Protein AF-A0A348S0D8-F1 (afdb_monomer)

Sequence (87 aa):
MKTPVEKYRIVTYVAFIVTFVMSSSAVYASEFHDFVVSDTKFKAPVSWGKMKPASSMRKAQFAVSRDGITDKGEVVFFYFGPGGAGG

Secondary structure (DSSP, 8-state):
---HHHHHHHHHHHHHHHHHHHTT-------EEEEEETTEEEEEETTSEEE--SSTTEEEEEEE--TT--SPEEEEEE---TT----

Nearest PDB structures (foldseek):
  9cj2-assembly1_A  TM=5.243E-01  e=9.920E-01  Homo sapiens
  5r90-assembly1_A  TM=4.631E-01  e=1.122E+00  Mus musculus
  5nb8-assembly2_B  TM=3.095E-01  e=4.916E+00  Rattus norvegicus
  8fn2-assembly1_R  TM=2.786E-01  e=2.656E+00  Borreliella burgdorferi B31
  9dyg-assembly1_P  TM=2.465E-01  e=4.623E+00  Escherichia coli

pLDDT: mean 79.39, std 10.94, range [45.53, 93.12]

Structure (mmCIF, N/CA/C/O backbone):
data_AF-A0A348S0D8-F1
#
_entry.id   AF-A0A348S0D8-F1
#
loop_
_atom_site.group_PDB
_atom_site.id
_atom_site.type_symbol
_atom_site.label_atom_id
_atom_site.label_alt_id
_atom_site.label_comp_id
_atom_site.label_asym_id
_atom_site.label_entity_id
_atom_site.label_seq_id
_atom_site.pdbx_PDB_ins_code
_atom_site.Cartn_x
_atom_site.Cartn_y
_atom_site.Cartn_z
_atom_site.occupancy
_atom_site.B_iso_or_equiv
_atom_site.auth_seq_id
_atom_site.auth_comp_id
_atom_site.auth_asym_id
_atom_site.auth_atom_id
_atom_site.pdbx_PDB_model_num
ATOM 1 N N . MET A 1 1 ? -39.673 -2.451 48.735 1.00 60.47 1 MET A N 1
ATOM 2 C CA . MET A 1 1 ? -38.717 -1.390 49.124 1.00 60.47 1 MET A CA 1
ATOM 3 C C . MET A 1 1 ? -37.337 -2.039 49.168 1.00 60.47 1 MET A C 1
ATOM 5 O O . MET A 1 1 ? -37.128 -2.888 50.020 1.00 60.47 1 MET A O 1
ATOM 9 N N . LYS A 1 2 ? -36.461 -1.794 48.181 1.00 55.44 2 LYS A N 1
ATOM 10 C CA . LYS A 1 2 ? -35.146 -2.465 48.125 1.00 55.44 2 LYS A CA 1
ATOM 11 C C . LYS A 1 2 ? -34.249 -1.947 49.243 1.00 55.44 2 LYS A C 1
ATOM 13 O O . LYS A 1 2 ? -34.211 -0.734 49.469 1.00 55.44 2 LYS A O 1
ATOM 18 N N . THR A 1 3 ? -33.567 -2.851 49.939 1.00 72.31 3 THR A N 1
ATOM 19 C CA . THR A 1 3 ? -32.696 -2.485 51.062 1.00 72.31 3 THR A CA 1
ATOM 20 C C . THR A 1 3 ? -31.510 -1.648 50.558 1.00 72.31 3 THR A C 1
ATOM 22 O O . THR A 1 3 ? -31.124 -1.768 49.390 1.00 72.31 3 THR A O 1
ATOM 25 N N . PRO A 1 4 ? -30.918 -0.775 51.394 1.00 71.88 4 PRO A N 1
ATOM 26 C CA . PRO A 1 4 ? -29.835 0.117 50.973 1.00 71.88 4 PRO A CA 1
ATOM 27 C C . PRO A 1 4 ? -28.671 -0.635 50.313 1.00 71.88 4 PRO A C 1
ATOM 29 O O . PRO A 1 4 ? -28.181 -0.227 49.265 1.00 71.88 4 PRO A O 1
ATOM 32 N N . VAL A 1 5 ? -28.304 -1.796 50.864 1.00 73.19 5 VAL A N 1
ATOM 33 C CA . VAL A 1 5 ? -27.221 -2.663 50.371 1.00 73.19 5 VAL A CA 1
ATOM 34 C C . VAL A 1 5 ? -27.482 -3.171 48.947 1.00 73.19 5 VAL A C 1
ATOM 36 O O . VAL A 1 5 ? -26.566 -3.239 48.129 1.00 73.19 5 VAL A O 1
ATOM 39 N N . GLU A 1 6 ? -28.734 -3.487 48.616 1.00 73.31 6 GLU A N 1
ATOM 40 C CA . GLU A 1 6 ? -29.116 -3.964 47.285 1.00 73.31 6 GLU A CA 1
ATOM 41 C C . GLU A 1 6 ? -29.010 -2.850 46.232 1.00 73.31 6 GLU A C 1
ATOM 43 O O . GLU A 1 6 ? -28.563 -3.097 45.113 1.00 73.31 6 GLU A O 1
ATOM 48 N N . LYS A 1 7 ? -29.327 -1.600 46.602 1.00 69.62 7 LYS A N 1
ATOM 49 C CA . LYS A 1 7 ? -29.124 -0.435 45.725 1.00 69.62 7 LYS A CA 1
ATOM 50 C C . LYS A 1 7 ? -27.644 -0.197 45.427 1.00 69.62 7 LYS A C 1
ATOM 52 O O . LYS A 1 7 ? -27.306 -0.000 44.264 1.00 69.62 7 LYS A O 1
ATOM 57 N N . TYR A 1 8 ? -26.771 -0.256 46.436 1.00 76.69 8 TYR A N 1
ATOM 58 C CA . TYR A 1 8 ? -25.330 -0.062 46.229 1.00 76.69 8 TYR A CA 1
ATOM 59 C C . TYR A 1 8 ? -24.738 -1.132 45.308 1.00 76.69 8 TYR A C 1
ATOM 61 O O . TYR A 1 8 ? -24.009 -0.791 44.384 1.00 76.69 8 TYR A O 1
ATOM 69 N N . ARG A 1 9 ? -25.132 -2.403 45.468 1.00 78.44 9 ARG A N 1
ATOM 70 C CA . ARG A 1 9 ? -24.700 -3.493 44.574 1.00 78.44 9 ARG A CA 1
ATOM 71 C C . ARG A 1 9 ? -25.131 -3.259 43.126 1.00 78.44 9 ARG A C 1
ATOM 73 O O . ARG A 1 9 ? -24.321 -3.432 42.222 1.00 78.44 9 ARG A O 1
ATOM 80 N N . ILE A 1 10 ? -26.375 -2.834 42.901 1.00 78.88 10 ILE A N 1
ATOM 81 C CA . ILE A 1 10 ? -26.890 -2.538 41.553 1.00 78.88 10 ILE A CA 1
ATOM 82 C C . ILE A 1 10 ? -26.116 -1.379 40.913 1.00 78.88 10 ILE A C 1
ATOM 84 O O . ILE A 1 10 ? -25.715 -1.485 39.757 1.00 78.88 10 ILE A O 1
ATOM 88 N N . VAL A 1 11 ? -25.854 -0.302 41.658 1.00 79.81 11 VAL A N 1
ATOM 89 C CA . VAL A 1 11 ? -25.088 0.852 41.157 1.00 79.81 11 VAL A CA 1
ATOM 90 C C . VAL A 1 11 ? -23.656 0.452 40.799 1.00 79.81 11 VAL A C 1
ATOM 92 O O . VAL A 1 11 ? -23.162 0.851 39.747 1.00 79.81 11 VAL A O 1
ATOM 95 N N . THR A 1 12 ? -23.012 -0.389 41.612 1.00 80.31 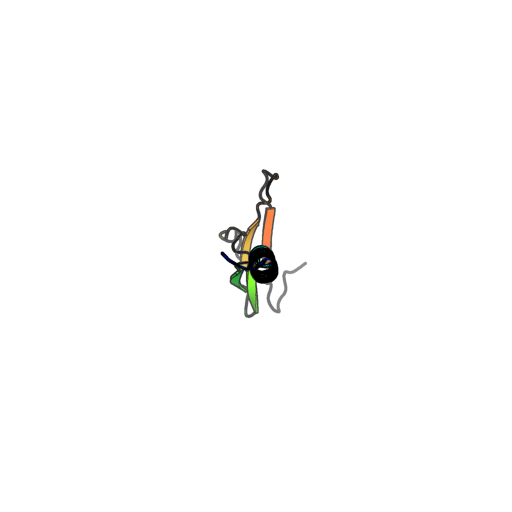12 THR A N 1
ATOM 96 C CA . THR A 1 12 ? -21.674 -0.911 41.314 1.00 80.31 12 THR A CA 1
ATOM 97 C C . THR A 1 12 ? -21.665 -1.744 40.031 1.00 80.31 12 THR A C 1
ATOM 99 O O . THR A 1 12 ? -20.822 -1.508 39.171 1.00 80.31 12 THR A O 1
ATOM 102 N N . TYR A 1 13 ? -22.621 -2.659 39.841 1.00 82.88 13 TYR A N 1
ATOM 103 C CA . TYR A 1 13 ? -22.699 -3.448 38.605 1.00 82.88 13 TYR A CA 1
ATOM 104 C C . TYR A 1 13 ? -22.943 -2.582 37.366 1.00 82.88 13 TYR A C 1
ATOM 106 O O . TYR A 1 13 ? -22.295 -2.789 36.342 1.00 82.88 13 TYR A O 1
ATOM 114 N N . VAL A 1 14 ? -23.825 -1.584 37.456 1.00 84.12 14 VAL A N 1
ATOM 115 C CA . VAL A 1 14 ? -24.081 -0.654 36.346 1.00 84.12 14 VAL A CA 1
ATOM 116 C C . VAL A 1 14 ? -22.826 0.158 36.013 1.00 84.12 14 VAL A C 1
ATOM 118 O O . VAL A 1 14 ? -22.482 0.282 34.840 1.00 84.12 14 VAL A O 1
ATOM 121 N N . ALA A 1 15 ? -22.095 0.644 37.019 1.00 81.19 15 ALA A N 1
ATOM 122 C CA . ALA A 1 15 ? -20.848 1.377 36.809 1.00 81.19 15 ALA A CA 1
ATOM 123 C C . ALA A 1 15 ? -19.773 0.520 36.115 1.00 81.19 15 ALA A C 1
ATOM 125 O O . ALA A 1 15 ? -19.106 1.008 35.201 1.00 81.19 15 ALA A O 1
ATOM 126 N N . PHE A 1 16 ? -19.652 -0.760 36.491 1.00 82.12 16 PHE A N 1
ATOM 127 C CA . PHE A 1 16 ? -18.734 -1.710 35.850 1.00 82.12 16 PHE A CA 1
ATOM 128 C C . PHE A 1 16 ? -19.112 -2.016 34.396 1.00 82.12 16 PHE A C 1
ATOM 130 O O . PHE A 1 16 ? -18.238 -2.088 33.536 1.00 82.12 16 PHE A O 1
ATOM 137 N N . ILE A 1 17 ? -20.406 -2.153 34.092 1.00 81.50 17 ILE A N 1
ATOM 138 C CA . ILE A 1 17 ? -20.867 -2.388 32.716 1.00 81.50 17 ILE A CA 1
ATOM 139 C C . ILE A 1 17 ? -20.577 -1.164 31.836 1.00 81.50 17 ILE A C 1
ATOM 141 O O . ILE A 1 17 ? -20.080 -1.313 30.722 1.00 81.50 17 ILE A O 1
ATOM 145 N N . VAL A 1 18 ? -20.817 0.049 32.340 1.00 79.25 18 VAL A N 1
ATOM 146 C CA . VAL A 1 18 ? -20.557 1.291 31.590 1.00 79.25 18 VAL A CA 1
ATOM 147 C C . VAL A 1 18 ? -19.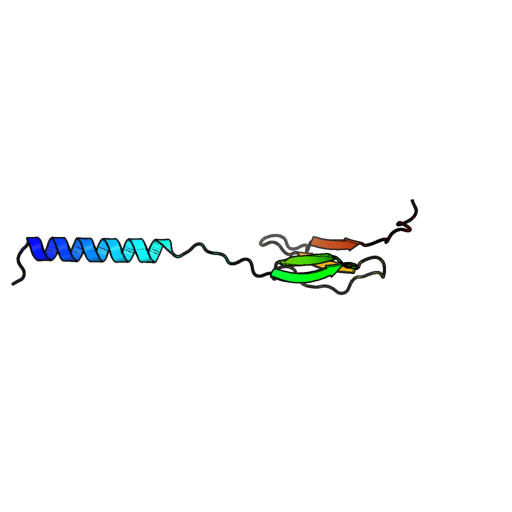062 1.477 31.299 1.00 79.25 18 VAL A C 1
ATOM 149 O O . VAL A 1 18 ? -18.697 1.826 30.176 1.00 79.25 18 VAL A O 1
ATOM 152 N N . THR A 1 19 ? -18.184 1.189 32.266 1.00 72.12 19 THR A N 1
ATOM 153 C CA . THR A 1 19 ? -16.724 1.272 32.056 1.00 72.12 19 THR A CA 1
ATOM 154 C C . THR A 1 19 ? -16.194 0.193 31.111 1.00 72.12 19 THR A C 1
ATOM 156 O O . THR A 1 19 ? -15.306 0.475 30.302 1.00 72.12 19 THR A O 1
ATOM 159 N N . PHE A 1 20 ? -16.758 -1.017 31.150 1.00 73.50 20 PHE A N 1
ATOM 160 C CA . PHE A 1 20 ? -16.397 -2.087 30.219 1.00 73.50 20 PHE A CA 1
ATOM 161 C C . PHE A 1 20 ? -16.780 -1.740 28.772 1.00 73.50 20 PHE A C 1
ATOM 163 O O . PHE A 1 20 ? -15.960 -1.887 27.870 1.00 73.50 20 PHE A O 1
ATOM 170 N N . VAL A 1 21 ? -17.980 -1.190 28.548 1.00 73.50 21 VAL A N 1
ATOM 171 C CA . VAL A 1 21 ? -18.448 -0.805 27.204 1.00 73.50 21 VAL A CA 1
ATOM 172 C C . VAL A 1 21 ? -17.629 0.355 26.623 1.00 73.50 21 VAL A C 1
ATOM 174 O O . VAL A 1 21 ? -17.290 0.322 25.439 1.00 73.50 21 VAL A O 1
ATOM 177 N N . MET A 1 22 ? -17.234 1.343 27.435 1.00 65.25 22 MET A N 1
ATOM 178 C CA . MET A 1 22 ? -16.417 2.475 26.967 1.00 65.25 22 MET A CA 1
ATOM 179 C C . MET A 1 22 ? -14.958 2.122 26.635 1.00 65.25 22 MET A C 1
ATOM 181 O O . MET A 1 22 ? -14.312 2.869 25.906 1.00 65.25 22 MET A O 1
ATOM 185 N N . SER A 1 23 ? -14.436 0.981 27.094 1.00 65.38 23 SER A N 1
ATOM 186 C CA . SER A 1 23 ? -13.062 0.552 26.773 1.00 65.38 23 SER A CA 1
ATOM 187 C C . SER A 1 23 ? -12.923 -0.089 25.380 1.00 65.38 23 SER A C 1
ATOM 189 O O . SER A 1 23 ? -11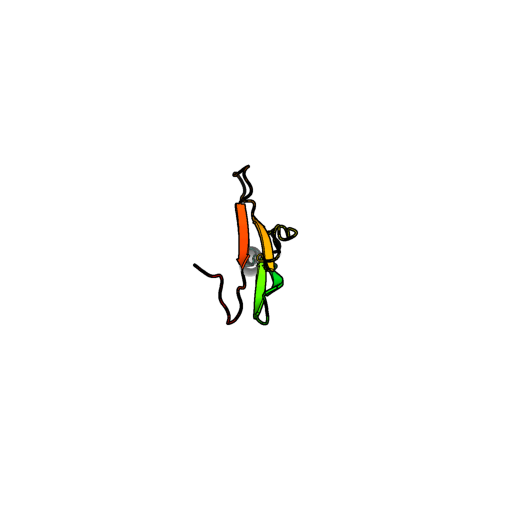.822 -0.450 24.974 1.00 65.38 23 SER A O 1
ATOM 191 N N . SER A 1 24 ? -14.022 -0.220 24.627 1.00 59.69 24 SER A N 1
ATOM 192 C CA . SER A 1 24 ? -14.065 -0.917 23.328 1.00 59.69 24 SER A CA 1
ATOM 193 C C . SER A 1 24 ? -13.620 -0.063 22.134 1.00 59.69 24 SER A C 1
ATOM 195 O O . SER A 1 24 ? -13.373 -0.581 21.046 1.00 59.69 24 SER A O 1
ATOM 197 N N . SER A 1 25 ? -13.563 1.258 22.287 1.00 59.53 25 SER A N 1
ATOM 198 C CA . SER A 1 25 ? -13.417 2.196 21.170 1.00 59.53 25 SER A CA 1
ATOM 199 C C . SER A 1 25 ? -11.963 2.589 20.913 1.00 59.53 25 SER A C 1
ATOM 201 O O . SER A 1 25 ? -11.606 3.746 21.091 1.00 59.53 25 SER A O 1
ATOM 203 N N . ALA A 1 26 ? -11.122 1.639 20.490 1.00 58.78 26 ALA A N 1
ATOM 204 C CA . ALA A 1 26 ? -9.865 1.950 19.792 1.00 58.78 26 ALA A CA 1
ATOM 205 C C . ALA A 1 26 ? -9.246 0.724 19.094 1.00 58.78 26 ALA A C 1
ATOM 207 O O . ALA A 1 26 ? -8.061 0.441 19.254 1.00 58.78 26 ALA A O 1
ATOM 208 N N . VAL A 1 27 ? -10.017 -0.005 18.286 1.00 57.75 27 VAL A N 1
ATOM 209 C CA . VAL A 1 27 ? -9.426 -0.890 17.270 1.00 57.75 27 VAL A CA 1
ATOM 210 C C . VAL A 1 27 ? -9.717 -0.269 15.914 1.00 57.75 27 VAL A C 1
ATOM 212 O O . VAL A 1 27 ? -10.696 -0.606 15.255 1.00 57.75 27 VAL A O 1
ATOM 215 N N . TYR A 1 28 ? -8.883 0.689 15.505 1.00 58.62 28 TYR A N 1
ATOM 216 C CA . TYR A 1 28 ? -8.823 1.073 14.099 1.00 58.62 28 TYR A CA 1
ATOM 217 C C . TYR A 1 28 ? -8.226 -0.117 13.351 1.00 58.62 28 TYR A C 1
ATOM 219 O O . TYR A 1 28 ? -7.007 -0.280 13.296 1.00 58.62 28 TYR A O 1
ATOM 227 N N . ALA A 1 29 ? -9.085 -0.994 12.835 1.00 58.31 29 ALA A N 1
ATOM 228 C CA . ALA A 1 29 ? -8.665 -1.991 11.870 1.00 58.31 29 ALA A CA 1
ATOM 229 C C . ALA A 1 29 ? -8.172 -1.223 10.641 1.00 58.31 29 ALA A C 1
ATOM 231 O O . ALA A 1 29 ? -8.955 -0.614 9.915 1.00 58.31 29 ALA A O 1
ATOM 232 N N . SER A 1 30 ? -6.856 -1.175 10.449 1.00 65.50 30 SER A N 1
ATOM 233 C CA . SER A 1 30 ? -6.284 -0.680 9.210 1.00 65.50 30 SER A CA 1
ATOM 234 C C . SER A 1 30 ? -6.682 -1.656 8.112 1.00 65.50 30 SER A C 1
ATOM 236 O O . SER A 1 30 ? -6.194 -2.783 8.035 1.00 65.50 30 SER A O 1
ATOM 238 N N . GLU A 1 31 ? -7.640 -1.246 7.288 1.00 80.44 31 GLU A N 1
ATOM 239 C CA . GLU A 1 31 ? -8.004 -2.006 6.105 1.00 80.44 31 GLU A CA 1
ATOM 240 C C . GLU A 1 31 ? -6.856 -1.893 5.102 1.00 80.44 31 GLU A C 1
ATOM 242 O O . GLU A 1 31 ? -6.398 -0.793 4.774 1.00 80.44 31 GLU A O 1
ATOM 247 N N . PHE A 1 32 ? -6.368 -3.036 4.626 1.00 88.25 32 PHE A N 1
ATOM 248 C CA . PHE A 1 32 ? -5.329 -3.114 3.606 1.00 88.25 32 PHE A CA 1
ATOM 249 C C . PHE A 1 32 ? -5.871 -3.820 2.371 1.00 88.25 32 PHE A C 1
ATOM 251 O O . PHE A 1 32 ? -6.652 -4.764 2.477 1.00 88.25 32 PHE A O 1
ATOM 258 N N . HIS A 1 33 ? -5.402 -3.410 1.199 1.00 85.25 33 HIS A N 1
ATOM 259 C CA . HIS A 1 33 ? -5.558 -4.177 -0.024 1.00 85.25 33 HIS A CA 1
ATOM 260 C C . HIS A 1 33 ? -4.233 -4.840 -0.401 1.00 85.25 33 HIS A C 1
ATOM 262 O O . HIS A 1 33 ? -3.161 -4.235 -0.300 1.00 85.25 33 HIS A O 1
ATOM 268 N N . ASP A 1 34 ? -4.315 -6.079 -0.877 1.00 90.75 34 ASP A N 1
ATOM 269 C CA . ASP A 1 34 ? -3.158 -6.786 -1.407 1.00 90.75 34 ASP A CA 1
ATOM 270 C C . ASP A 1 34 ? -2.793 -6.257 -2.805 1.00 90.75 34 ASP A C 1
ATOM 272 O O . ASP A 1 34 ? -3.654 -5.882 -3.615 1.00 90.75 34 ASP A O 1
ATOM 276 N N . PHE A 1 35 ? -1.498 -6.231 -3.097 1.00 89.62 35 PHE A N 1
ATOM 277 C CA . PHE A 1 35 ? -0.955 -6.007 -4.432 1.00 89.62 35 PHE A CA 1
ATOM 278 C C . PHE A 1 35 ? 0.343 -6.798 -4.608 1.00 89.62 35 PHE A C 1
ATOM 280 O O . PHE A 1 35 ? 0.966 -7.225 -3.638 1.00 89.62 35 PHE A O 1
ATOM 287 N N . VAL A 1 36 ? 0.739 -7.034 -5.855 1.00 89.00 36 VAL A N 1
ATOM 288 C CA . VAL A 1 36 ? 1.903 -7.864 -6.183 1.00 89.00 36 VAL A CA 1
ATOM 289 C C . VAL A 1 36 ? 2.906 -7.038 -6.970 1.00 89.00 36 VAL A C 1
ATOM 291 O O . VAL A 1 36 ? 2.539 -6.341 -7.915 1.00 89.00 36 VAL A O 1
ATOM 294 N N . VAL A 1 37 ? 4.175 -7.122 -6.578 1.00 87.75 37 VAL A N 1
ATOM 295 C CA . VAL A 1 37 ? 5.301 -6.524 -7.300 1.00 87.75 37 VAL A CA 1
ATOM 296 C C . VAL A 1 37 ? 6.309 -7.636 -7.578 1.00 87.75 37 VAL A C 1
ATOM 298 O O . VAL A 1 37 ? 6.903 -8.181 -6.650 1.00 87.75 37 VAL A O 1
ATOM 301 N N . SER A 1 38 ? 6.478 -7.978 -8.859 1.00 84.25 38 SER A N 1
ATOM 302 C CA . SER A 1 38 ? 7.133 -9.224 -9.294 1.00 84.25 38 SER A CA 1
ATOM 303 C C . SER A 1 38 ? 6.461 -10.441 -8.656 1.00 84.25 38 SER A C 1
ATOM 305 O O . SER A 1 38 ? 5.310 -10.714 -8.975 1.00 84.25 38 SER A O 1
ATOM 307 N N . ASP A 1 39 ? 7.128 -11.098 -7.707 1.00 84.88 39 ASP A N 1
ATOM 308 C CA . ASP A 1 39 ? 6.664 -12.320 -7.041 1.00 84.88 39 ASP A CA 1
ATOM 309 C C . ASP A 1 39 ? 6.392 -12.097 -5.546 1.00 84.88 39 ASP A C 1
ATOM 311 O O . ASP A 1 39 ? 6.013 -13.014 -4.816 1.00 84.88 39 ASP A O 1
ATOM 315 N N . THR A 1 40 ? 6.557 -10.856 -5.082 1.00 86.00 40 THR A N 1
ATOM 316 C CA . THR A 1 40 ? 6.356 -10.484 -3.685 1.00 86.00 40 THR A CA 1
ATOM 317 C C . THR A 1 40 ? 4.983 -9.847 -3.512 1.00 86.00 40 THR A C 1
ATOM 319 O O . THR A 1 40 ? 4.609 -8.902 -4.214 1.00 86.00 40 THR A O 1
ATOM 322 N N . LYS A 1 41 ? 4.223 -10.370 -2.548 1.00 92.38 41 LYS A N 1
ATOM 323 C CA . LYS A 1 41 ? 2.922 -9.832 -2.144 1.00 92.38 41 LYS A CA 1
ATOM 324 C C . LYS A 1 41 ? 3.118 -8.741 -1.097 1.00 92.38 41 LYS A C 1
ATOM 326 O O . LYS A 1 41 ? 3.809 -8.950 -0.104 1.00 92.38 41 LYS A O 1
ATOM 331 N N . PHE A 1 42 ? 2.472 -7.605 -1.306 1.00 91.25 42 PHE A N 1
ATOM 332 C CA . PHE A 1 42 ? 2.489 -6.451 -0.421 1.00 91.25 42 PHE A CA 1
ATOM 333 C C . PHE A 1 42 ? 1.069 -6.074 -0.009 1.00 91.25 42 PHE A C 1
ATOM 335 O O . PHE A 1 42 ? 0.099 -6.394 -0.695 1.00 91.25 42 PHE A O 1
ATOM 342 N N . LYS A 1 43 ? 0.966 -5.351 1.107 1.00 91.50 43 LYS A N 1
ATOM 343 C CA . LYS A 1 43 ? -0.281 -4.804 1.639 1.00 91.50 43 LYS A CA 1
ATOM 344 C C . LYS A 1 43 ? -0.167 -3.291 1.715 1.00 91.50 43 LYS A C 1
ATOM 346 O O . LYS A 1 43 ? 0.744 -2.786 2.367 1.00 91.50 43 LYS A O 1
ATOM 351 N N . ALA A 1 44 ? -1.069 -2.582 1.047 1.00 89.75 44 ALA A N 1
ATOM 352 C CA . ALA A 1 44 ? -1.155 -1.126 1.113 1.00 89.75 44 ALA A CA 1
ATOM 353 C C . ALA A 1 44 ? -2.457 -0.713 1.813 1.00 89.75 44 ALA A C 1
ATOM 355 O O . ALA A 1 44 ? -3.476 -1.383 1.631 1.00 89.75 44 ALA A O 1
ATOM 356 N N . PRO A 1 45 ? -2.443 0.351 2.636 1.00 88.75 45 PRO A N 1
ATOM 357 C CA . PRO A 1 45 ? -3.653 0.865 3.269 1.00 88.75 45 PRO A CA 1
ATOM 358 C C . PRO A 1 45 ? -4.745 1.160 2.236 1.00 88.75 45 PRO A C 1
ATOM 360 O O . PRO A 1 45 ? -4.466 1.711 1.174 1.00 88.75 45 PRO A O 1
ATOM 363 N N . VAL A 1 46 ? -6.003 0.847 2.541 1.00 86.69 46 VAL A N 1
ATOM 364 C CA . VAL A 1 46 ? -7.155 1.170 1.675 1.00 86.69 46 VAL A CA 1
ATOM 365 C C . VAL A 1 46 ? -7.322 2.680 1.495 1.00 86.69 46 VAL A C 1
ATOM 367 O O . VAL A 1 46 ? -7.805 3.119 0.456 1.00 86.69 46 VAL A O 1
ATOM 370 N N . SER A 1 47 ? -6.829 3.482 2.442 1.00 86.25 47 SER A N 1
ATOM 371 C CA . SER A 1 47 ? -6.764 4.941 2.309 1.00 86.25 47 SER A CA 1
ATOM 372 C C . SER A 1 47 ? -5.861 5.420 1.166 1.00 86.25 47 SER A C 1
ATOM 3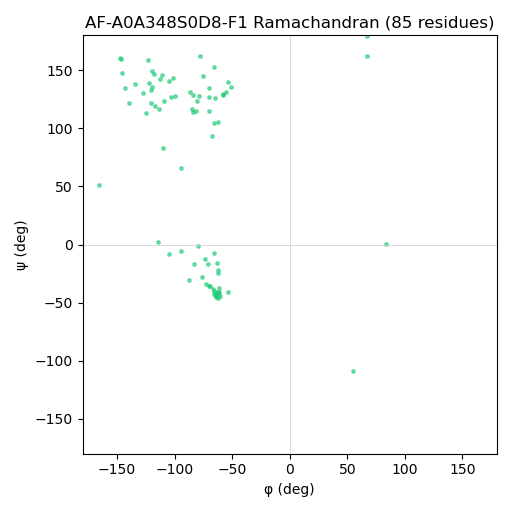74 O O . SER A 1 47 ? -5.955 6.577 0.761 1.00 86.25 47 SER A O 1
ATOM 376 N N . TRP A 1 48 ? -4.989 4.562 0.631 1.00 90.44 48 TRP A N 1
ATOM 377 C CA . TRP A 1 48 ? -4.153 4.886 -0.517 1.00 90.44 48 TRP A CA 1
ATOM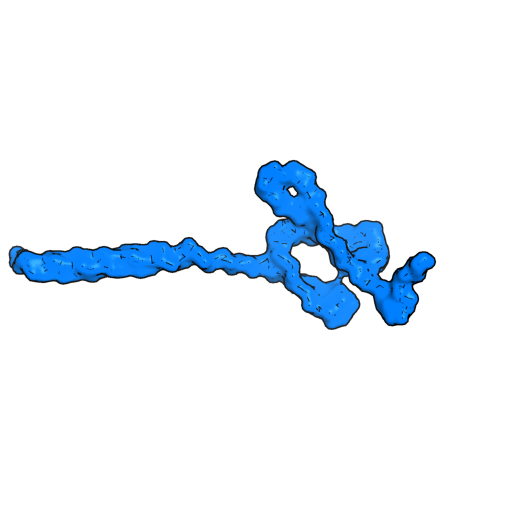 378 C C . TRP A 1 48 ? -4.924 4.641 -1.816 1.00 90.44 48 TRP A C 1
ATOM 380 O O . TRP A 1 48 ? -5.277 3.509 -2.157 1.00 90.44 48 TRP A O 1
ATOM 390 N N . GLY A 1 49 ? -5.156 5.708 -2.578 1.00 87.88 49 GLY A N 1
ATOM 391 C CA . GLY A 1 49 ? -5.859 5.633 -3.853 1.00 87.88 49 GLY A CA 1
ATOM 392 C C . GLY A 1 49 ? -5.006 4.932 -4.905 1.00 87.88 49 GLY A C 1
ATOM 393 O O . GLY A 1 49 ? -3.969 5.456 -5.306 1.00 87.88 49 GLY A O 1
ATOM 394 N N . LYS A 1 50 ? -5.431 3.760 -5.385 1.00 87.12 50 LYS A N 1
ATOM 395 C CA . LYS A 1 50 ? -4.757 3.062 -6.492 1.00 87.12 50 LYS A CA 1
ATOM 396 C C . LYS A 1 50 ? -4.704 3.952 -7.732 1.00 87.12 50 LYS A C 1
ATOM 398 O O . LYS A 1 50 ? -5.732 4.451 -8.183 1.00 87.12 50 LYS A O 1
ATOM 403 N N . MET A 1 51 ? -3.517 4.099 -8.309 1.00 87.75 51 MET A N 1
ATOM 404 C CA . MET A 1 51 ? -3.308 4.820 -9.559 1.00 87.75 51 MET A CA 1
ATOM 405 C C . MET A 1 51 ? -2.722 3.899 -10.620 1.00 87.75 51 MET A C 1
ATOM 407 O O . MET A 1 51 ? -1.973 2.965 -10.327 1.00 87.75 51 MET A O 1
ATOM 411 N N . LYS A 1 52 ? -3.051 4.181 -11.883 1.00 87.31 52 LYS A N 1
ATOM 412 C CA . LYS A 1 52 ? -2.402 3.514 -13.008 1.00 87.31 52 LYS A CA 1
ATOM 413 C C . LYS A 1 52 ? -0.922 3.920 -13.016 1.00 87.31 52 LYS A C 1
ATOM 415 O O . LYS A 1 52 ? -0.650 5.121 -13.040 1.00 87.31 52 LYS A O 1
ATOM 420 N N . PRO A 1 53 ? 0.025 2.967 -13.013 1.00 86.88 53 PRO A N 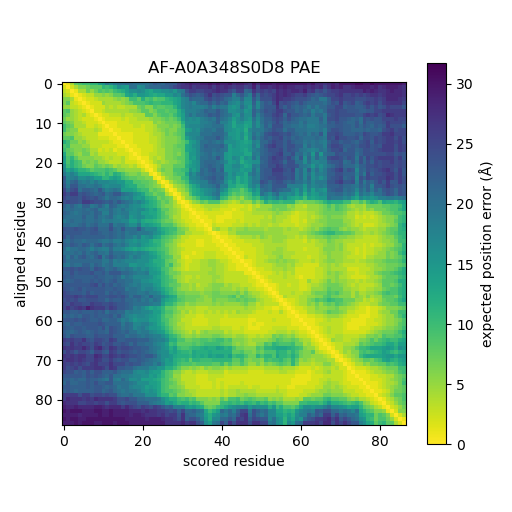1
ATOM 421 C CA . PRO A 1 53 ? 1.437 3.304 -13.082 1.00 86.88 53 PRO A CA 1
ATOM 422 C C . PRO A 1 53 ? 1.749 4.109 -14.346 1.00 86.88 53 PRO A C 1
ATOM 424 O O . PRO A 1 53 ? 1.368 3.719 -15.452 1.00 86.88 53 PRO A O 1
ATOM 427 N N . ALA A 1 54 ? 2.443 5.233 -14.179 1.00 84.25 54 ALA A N 1
ATOM 428 C CA . ALA A 1 54 ? 2.741 6.149 -15.281 1.00 84.25 54 ALA A CA 1
ATOM 429 C C . ALA A 1 54 ? 3.823 5.635 -16.253 1.00 84.25 54 ALA A C 1
ATOM 431 O O . ALA A 1 54 ? 3.998 6.195 -17.331 1.00 84.25 54 ALA A O 1
ATOM 432 N N . SER A 1 55 ? 4.564 4.580 -15.896 1.00 82.50 55 SER A N 1
ATOM 433 C CA . SER A 1 55 ? 5.564 3.960 -16.772 1.00 82.50 55 SER A CA 1
ATOM 434 C C . SER A 1 55 ? 5.671 2.457 -16.529 1.00 82.50 55 SER A C 1
ATOM 436 O O . SER A 1 55 ? 5.301 1.963 -15.467 1.00 82.50 55 SER A O 1
ATOM 438 N N . SER A 1 56 ? 6.223 1.723 -17.498 1.00 78.00 56 SER A N 1
ATOM 439 C CA . SER A 1 56 ? 6.426 0.265 -17.427 1.00 78.00 56 SER A CA 1
ATOM 440 C C . SER A 1 56 ? 7.377 -0.183 -16.304 1.00 78.00 56 SER A C 1
ATOM 442 O O . SER A 1 56 ? 7.317 -1.335 -15.851 1.00 78.00 56 SER A O 1
ATOM 444 N N . MET A 1 57 ? 8.236 0.728 -15.833 1.00 80.69 57 MET A N 1
ATOM 445 C CA . MET A 1 57 ? 9.137 0.503 -14.697 1.00 80.69 57 MET A CA 1
ATOM 446 C C . MET A 1 57 ? 8.406 0.563 -13.349 1.00 80.69 57 MET A C 1
ATOM 448 O O . MET A 1 57 ? 8.826 -0.088 -12.392 1.00 80.69 57 MET A O 1
ATOM 452 N N . ARG A 1 58 ? 7.303 1.319 -13.266 1.00 88.62 58 ARG A N 1
ATOM 453 C CA . ARG A 1 58 ? 6.464 1.423 -12.068 1.00 88.62 58 ARG A CA 1
ATOM 454 C C . ARG A 1 58 ? 5.531 0.211 -12.024 1.00 88.62 58 ARG A C 1
ATOM 456 O O . ARG A 1 58 ? 4.681 0.043 -12.892 1.00 88.62 58 ARG A O 1
ATOM 463 N N . LYS A 1 59 ? 5.686 -0.653 -11.024 1.00 88.00 59 LYS A N 1
ATOM 464 C CA . LYS A 1 59 ? 4.851 -1.855 -10.850 1.00 88.00 59 LYS A CA 1
ATOM 465 C C . LYS A 1 59 ? 3.580 -1.588 -10.058 1.00 88.00 59 LYS A C 1
ATOM 467 O O . LYS A 1 59 ? 2.561 -2.214 -10.323 1.00 88.00 59 LYS A O 1
ATOM 472 N N . ALA A 1 60 ? 3.624 -0.637 -9.132 1.00 91.06 60 ALA A N 1
ATOM 473 C CA . ALA A 1 60 ? 2.446 -0.136 -8.438 1.00 91.06 60 ALA A CA 1
ATOM 474 C C . ALA A 1 60 ? 2.618 1.355 -8.146 1.00 91.06 60 ALA A C 1
ATOM 476 O O . ALA A 1 60 ? 3.738 1.827 -7.947 1.00 91.06 60 ALA A O 1
ATOM 477 N N . GLN A 1 61 ? 1.517 2.097 -8.144 1.00 92.38 61 GLN A N 1
ATOM 478 C CA . GLN A 1 61 ? 1.502 3.523 -7.848 1.00 92.38 61 GLN A CA 1
ATOM 479 C C . GLN A 1 61 ? 0.233 3.849 -7.064 1.00 92.38 61 GLN A C 1
ATOM 481 O O . GLN A 1 61 ? -0.857 3.390 -7.408 1.0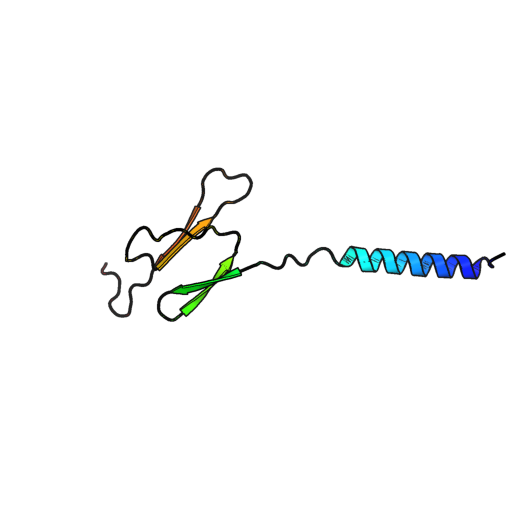0 92.38 61 GLN A O 1
ATOM 486 N N . PHE A 1 62 ? 0.385 4.636 -6.007 1.00 93.12 62 PHE A N 1
ATOM 487 C CA . PHE A 1 62 ? -0.698 5.010 -5.113 1.00 93.12 62 PHE A CA 1
ATOM 488 C C . PHE A 1 62 ? -0.653 6.502 -4.810 1.00 93.12 62 PHE A C 1
ATOM 490 O O . PHE A 1 62 ? 0.419 7.051 -4.568 1.00 93.12 62 PHE A O 1
ATOM 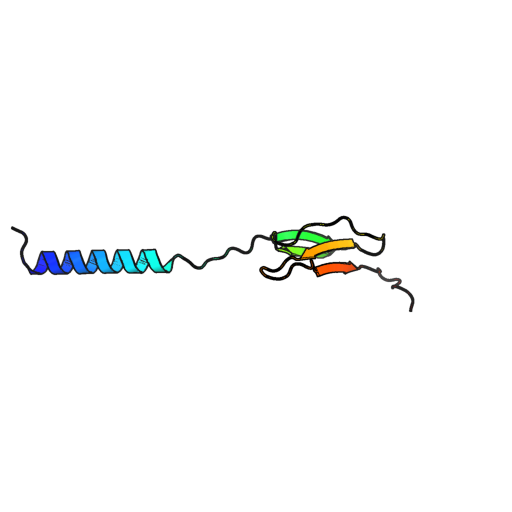497 N N . ALA A 1 63 ? -1.816 7.143 -4.803 1.00 90.88 63 ALA A N 1
ATOM 498 C CA . ALA A 1 63 ? -1.997 8.486 -4.284 1.00 90.88 63 ALA A CA 1
ATOM 499 C C . ALA A 1 63 ? -2.214 8.410 -2.776 1.00 90.88 63 ALA A C 1
ATOM 501 O O . ALA A 1 63 ? -3.095 7.689 -2.301 1.00 90.88 63 ALA A O 1
ATOM 502 N N . VAL A 1 64 ? -1.446 9.191 -2.032 1.00 89.69 64 VAL A N 1
ATOM 503 C CA . VAL A 1 64 ? -1.588 9.329 -0.587 1.00 89.69 64 VAL A CA 1
ATOM 504 C C . VAL A 1 64 ? -2.043 10.748 -0.294 1.00 89.69 64 VAL A C 1
ATOM 506 O O . VAL A 1 64 ? -1.339 11.716 -0.575 1.00 89.69 64 VAL A O 1
ATOM 509 N N . SER A 1 65 ? -3.239 10.868 0.268 1.00 85.50 65 SER A N 1
ATOM 510 C CA . SER A 1 65 ? -3.752 12.114 0.830 1.00 85.50 65 SER A CA 1
ATOM 511 C C . SER A 1 65 ? -3.619 12.083 2.347 1.00 85.50 65 SER A C 1
ATOM 513 O O . SER A 1 65 ? -3.817 11.041 2.974 1.00 85.50 65 SER A O 1
ATOM 515 N N . ARG A 1 66 ? -3.304 13.234 2.937 1.00 80.19 66 ARG A N 1
ATOM 516 C CA . ARG A 1 66 ? -3.330 13.446 4.384 1.00 80.19 66 ARG A CA 1
ATOM 517 C C . ARG A 1 66 ? -4.272 14.606 4.677 1.00 80.19 66 ARG A C 1
ATOM 519 O O . ARG A 1 66 ? -4.234 15.610 3.970 1.00 80.19 66 ARG A O 1
ATOM 526 N N . ASP A 1 67 ? -5.070 14.473 5.729 1.00 79.00 67 ASP A N 1
ATOM 527 C CA . ASP A 1 67 ? -5.953 15.545 6.180 1.00 79.00 67 ASP A CA 1
ATOM 528 C C .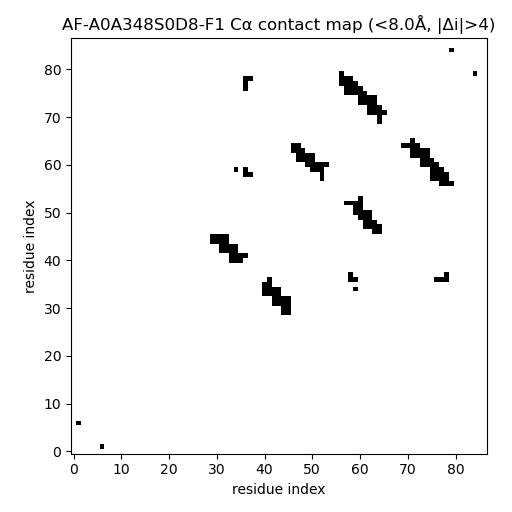 ASP A 1 67 ? -5.157 16.829 6.446 1.00 79.00 67 ASP A C 1
ATOM 530 O O . ASP A 1 67 ? -4.106 16.810 7.091 1.00 79.00 67 ASP A O 1
ATOM 534 N N . GLY A 1 68 ? -5.643 17.947 5.907 1.00 79.38 68 GLY A N 1
ATOM 535 C CA . GLY A 1 68 ? -4.986 19.251 6.016 1.00 79.38 68 GLY A CA 1
ATOM 536 C C . GLY A 1 68 ? -3.872 19.518 4.996 1.00 79.38 68 GLY A C 1
ATOM 537 O O . GLY A 1 68 ? -3.298 20.603 5.028 1.00 79.38 68 GLY A O 1
ATOM 538 N N . ILE A 1 69 ? -3.576 18.586 4.079 1.00 80.12 69 ILE A N 1
ATOM 539 C CA . ILE A 1 69 ? -2.646 18.806 2.961 1.00 80.12 69 ILE A CA 1
ATOM 540 C C . ILE A 1 69 ? -3.402 18.669 1.637 1.00 80.12 69 ILE A C 1
ATOM 542 O O . ILE A 1 69 ? -3.947 17.611 1.325 1.00 80.12 69 ILE A O 1
ATOM 546 N N . THR A 1 70 ? -3.424 19.747 0.850 1.00 75.31 70 THR A N 1
ATOM 547 C CA . THR A 1 70 ? -4.109 19.794 -0.453 1.00 75.31 70 THR A CA 1
ATOM 548 C C . THR A 1 70 ? -3.369 18.991 -1.525 1.00 75.31 70 THR A C 1
ATOM 550 O O . THR A 1 70 ? -3.997 18.373 -2.387 1.00 75.31 70 THR A O 1
ATOM 553 N N . ASP A 1 71 ? -2.039 18.960 -1.450 1.00 80.56 71 ASP A N 1
ATOM 554 C CA . ASP A 1 71 ? -1.199 18.249 -2.408 1.00 80.56 71 ASP A CA 1
ATOM 555 C C . ASP A 1 71 ? -1.153 16.753 -2.088 1.00 80.56 71 ASP A C 1
ATOM 557 O O . ASP A 1 71 ? -0.780 16.328 -0.991 1.00 80.56 71 ASP A O 1
ATOM 561 N N . LYS A 1 72 ? -1.529 15.927 -3.066 1.00 82.25 72 LYS A N 1
ATOM 562 C CA . LYS A 1 72 ? -1.454 14.469 -2.934 1.00 82.25 72 LYS A CA 1
ATOM 563 C C . LYS A 1 72 ? -0.015 14.012 -3.148 1.00 82.25 72 LYS A C 1
ATOM 565 O O . LYS A 1 72 ? 0.590 14.323 -4.170 1.00 82.25 72 LYS A O 1
ATOM 570 N N . GLY A 1 73 ? 0.509 13.238 -2.203 1.00 87.25 73 GLY A N 1
ATOM 571 C CA . GLY A 1 73 ? 1.772 12.528 -2.374 1.00 87.25 73 GLY A CA 1
ATOM 572 C C . GLY A 1 73 ? 1.596 11.274 -3.228 1.00 87.25 73 GLY A C 1
ATOM 573 O O . GLY A 1 73 ? 0.486 10.758 -3.376 1.00 87.25 73 GLY A O 1
ATOM 574 N N . GLU A 1 74 ? 2.699 10.745 -3.754 1.00 90.50 74 GLU A N 1
ATOM 575 C CA . GLU A 1 74 ? 2.706 9.478 -4.485 1.00 90.50 74 GLU A CA 1
ATOM 576 C C . GLU A 1 74 ? 3.619 8.455 -3.809 1.00 90.50 74 GLU A C 1
ATOM 578 O O . GLU A 1 74 ? 4.759 8.754 -3.457 1.00 90.50 74 GLU A O 1
ATOM 583 N N . VAL A 1 75 ? 3.135 7.220 -3.681 1.00 90.12 75 VAL A N 1
ATOM 584 C CA . VAL A 1 75 ? 3.956 6.055 -3.334 1.00 90.12 75 VAL A CA 1
ATOM 585 C C . VAL A 1 75 ? 4.075 5.180 -4.571 1.00 90.12 75 VAL A C 1
ATOM 587 O O . VAL A 1 75 ? 3.069 4.754 -5.137 1.00 90.12 75 VAL A O 1
ATOM 590 N N . VAL A 1 76 ? 5.307 4.909 -4.997 1.00 91.69 76 VAL A N 1
ATOM 591 C CA . VAL A 1 76 ? 5.596 4.193 -6.243 1.00 91.69 76 VAL A CA 1
ATOM 592 C C . VAL A 1 76 ? 6.520 3.017 -5.965 1.00 91.69 76 VAL A C 1
ATOM 594 O O . VAL A 1 76 ? 7.565 3.171 -5.338 1.00 91.69 76 VAL A O 1
ATOM 597 N N . PHE A 1 77 ? 6.148 1.845 -6.469 1.00 89.75 77 PHE A N 1
ATOM 598 C CA . PHE A 1 77 ? 6.943 0.628 -6.380 1.00 89.75 77 PHE A CA 1
ATOM 599 C C . PHE A 1 77 ? 7.621 0.360 -7.715 1.00 89.75 77 PHE A C 1
ATOM 601 O O . PHE A 1 77 ? 6.959 0.277 -8.752 1.00 89.75 77 PHE A O 1
ATOM 608 N N . PHE A 1 78 ? 8.934 0.173 -7.672 1.00 88.06 78 PHE A N 1
ATOM 609 C CA . PHE A 1 78 ? 9.742 -0.204 -8.823 1.00 88.06 78 PHE A CA 1
ATOM 610 C C . PHE A 1 78 ? 10.258 -1.629 -8.652 1.00 88.06 78 PHE A C 1
ATOM 612 O O . PHE A 1 78 ? 10.561 -2.066 -7.543 1.00 88.06 78 PHE A O 1
ATOM 619 N N . TYR A 1 79 ? 10.370 -2.347 -9.764 1.00 85.38 79 TYR A N 1
ATOM 620 C CA . TYR A 1 79 ? 11.048 -3.636 -9.818 1.00 85.38 79 TYR A CA 1
ATOM 621 C C . TYR A 1 79 ? 11.859 -3.707 -11.101 1.00 85.38 79 TYR A C 1
ATOM 623 O O . TYR A 1 79 ? 11.303 -3.586 -12.195 1.00 85.38 79 TYR A O 1
ATOM 631 N N . PHE A 1 80 ? 13.160 -3.915 -10.941 1.00 81.31 80 PHE A N 1
ATOM 632 C CA . PHE A 1 80 ? 14.127 -3.883 -12.033 1.00 81.31 80 PHE A CA 1
ATOM 633 C C . PHE A 1 80 ? 14.615 -5.273 -12.462 1.00 81.31 80 PHE A C 1
ATOM 635 O O . PHE A 1 80 ? 15.264 -5.404 -13.493 1.00 81.31 80 PHE A O 1
ATOM 642 N N . GLY A 1 81 ? 14.266 -6.323 -11.713 1.00 77.56 81 GLY A N 1
ATOM 643 C CA . GLY A 1 81 ? 14.711 -7.685 -11.997 1.00 77.56 81 GLY A CA 1
ATOM 644 C C . GLY A 1 81 ? 16.218 -7.908 -11.802 1.00 77.56 81 GLY A C 1
ATOM 645 O O . GLY A 1 81 ? 16.953 -6.985 -11.448 1.00 77.56 81 GLY A O 1
ATOM 646 N N . PRO A 1 82 ? 16.695 -9.143 -12.036 1.00 73.69 82 PRO A N 1
ATOM 647 C CA . PRO A 1 82 ? 18.098 -9.531 -11.850 1.00 73.69 82 PRO A CA 1
ATOM 648 C C . PRO A 1 82 ? 19.089 -8.843 -12.812 1.00 73.69 82 PRO A C 1
ATOM 650 O O . PRO A 1 82 ? 20.292 -8.987 -12.633 1.00 73.69 82 PRO A O 1
ATOM 653 N N . GLY A 1 83 ? 18.604 -8.085 -13.805 1.00 71.69 83 GLY A N 1
ATOM 654 C CA . GLY A 1 83 ? 19.423 -7.271 -14.716 1.00 71.69 83 GLY A CA 1
ATOM 655 C C . GLY A 1 83 ? 19.595 -5.802 -14.304 1.00 71.69 83 GLY A C 1
ATOM 656 O O . GLY A 1 83 ? 20.365 -5.097 -14.947 1.00 71.69 83 GLY A O 1
ATOM 657 N N . GLY A 1 84 ? 18.913 -5.347 -13.242 1.00 69.12 84 GLY A N 1
ATOM 658 C CA . GLY A 1 84 ? 19.004 -3.980 -12.717 1.00 69.12 84 GLY A CA 1
ATOM 659 C C . GLY A 1 84 ? 18.438 -2.881 -13.633 1.00 69.12 84 GLY A C 1
ATOM 660 O O . GLY A 1 84 ? 18.233 -3.064 -14.831 1.00 69.12 84 GLY A O 1
ATOM 661 N N . ALA A 1 85 ? 18.174 -1.705 -13.052 1.00 62.97 85 ALA A N 1
ATOM 662 C CA . ALA A 1 85 ? 18.102 -0.463 -13.817 1.00 62.97 85 ALA A CA 1
ATOM 663 C C . ALA A 1 85 ? 19.538 0.025 -13.950 1.00 62.97 85 ALA A C 1
ATOM 665 O O . ALA A 1 85 ? 20.165 0.316 -12.933 1.00 62.97 85 ALA A O 1
ATOM 666 N N . GLY A 1 86 ? 20.062 0.038 -15.175 1.00 51.00 86 GLY A N 1
ATOM 667 C CA . GLY A 1 86 ? 21.393 0.567 -15.456 1.00 51.00 86 GLY A CA 1
ATOM 668 C C . GLY A 1 86 ? 21.563 1.965 -14.859 1.00 51.00 86 GLY A C 1
ATOM 669 O O . GLY A 1 86 ? 20.638 2.778 -14.929 1.00 51.00 86 GLY A O 1
ATOM 670 N N . GLY A 1 87 ? 22.718 2.179 -14.224 1.00 45.53 87 GLY A N 1
ATOM 671 C CA . GLY A 1 87 ? 23.177 3.498 -13.786 1.00 45.53 87 GLY A CA 1
ATOM 672 C C . GLY A 1 87 ? 23.539 4.404 -14.952 1.00 45.53 87 GLY A C 1
ATOM 673 O O . GLY A 1 87 ? 23.778 3.876 -16.063 1.00 45.53 87 GLY A O 1
#

Solvent-accessible surface area (backbone atoms only — not comparable to full-atom values): 5557 Å² total; per-residue (Å²): 133,83,53,72,70,59,52,53,52,52,51,52,54,52,53,51,52,54,55,56,61,66,69,64,83,78,76,83,76,79,55,62,42,79,48,64,52,94,92,46,80,46,74,43,53,61,81,40,43,81,43,82,49,92,45,92,58,36,60,40,29,27,38,38,69,52,91,97,48,90,72,68,44,77,50,73,41,73,68,54,66,100,78,51,74,82,130

Mean predicted aligned error: 12.59 Å

Radius of gyration: 25.97 Å; Cα contacts (8 Å, |Δi|>4): 90; chains: 1; bounding box: 62×32×68 Å

Foldseek 3Di:
DDDPVRVVVVVVVVVVVVVVVVVPPDDPPQDWDWDDDPHDIDTDGPQWAWDDDPDPQFRTKTWHDDPPDPDTDMDTDGDQPPVGDDD